Protein AF-A0A1X2EN83-F1 (afdb_monomer_lite)

Organism: NCBI:txid1798

Structure (mmCIF, N/CA/C/O backbone):
data_AF-A0A1X2EN83-F1
#
_entry.id   AF-A0A1X2EN83-F1
#
loop_
_atom_site.group_PDB
_atom_site.id
_atom_site.type_symbol
_atom_site.label_atom_id
_atom_site.label_alt_id
_atom_site.label_comp_id
_atom_site.label_asym_id
_atom_site.label_entity_id
_atom_site.label_seq_id
_atom_site.pdbx_PDB_ins_code
_atom_site.Cartn_x
_atom_site.Cartn_y
_atom_site.Cartn_z
_atom_site.occupancy
_atom_site.B_iso_or_equiv
_atom_site.auth_seq_id
_atom_site.auth_comp_id
_atom_site.auth_asym_id
_atom_site.auth_atom_id
_atom_site.pdbx_PDB_model_num
ATOM 1 N N . MET A 1 1 ? -11.076 -3.468 1.522 1.00 58.06 1 MET A N 1
ATOM 2 C CA . MET A 1 1 ? -11.822 -2.237 1.891 1.00 58.06 1 MET A CA 1
ATOM 3 C C . MET A 1 1 ? -12.909 -2.483 2.938 1.00 58.06 1 MET A C 1
ATOM 5 O O . MET A 1 1 ? -12.945 -1.740 3.906 1.00 58.06 1 MET A O 1
ATOM 9 N N . TYR A 1 2 ? -13.726 -3.540 2.830 1.00 51.53 2 TYR A N 1
ATOM 10 C CA . TYR A 1 2 ? -14.772 -3.853 3.823 1.00 51.53 2 TYR A CA 1
ATOM 11 C C . TYR A 1 2 ? -14.254 -3.996 5.276 1.00 51.53 2 TYR A C 1
ATOM 13 O O . TYR A 1 2 ? -14.824 -3.417 6.196 1.00 51.53 2 TYR A O 1
ATOM 21 N N . ARG A 1 3 ? -13.102 -4.656 5.488 1.00 59.25 3 ARG A N 1
ATOM 22 C CA . ARG A 1 3 ? -12.456 -4.781 6.816 1.00 59.25 3 ARG A CA 1
ATOM 23 C C . ARG A 1 3 ? -11.909 -3.469 7.404 1.00 59.25 3 ARG A C 1
ATOM 25 O O . ARG A 1 3 ? -11.880 -3.306 8.617 1.00 59.25 3 ARG A O 1
ATOM 32 N N . LEU A 1 4 ? -11.542 -2.502 6.560 1.00 54.31 4 LEU A N 1
ATOM 33 C CA . LEU A 1 4 ? -11.016 -1.198 6.995 1.00 54.31 4 LEU A CA 1
ATOM 34 C C . LEU A 1 4 ? -12.105 -0.338 7.664 1.00 54.31 4 LEU A C 1
ATOM 36 O O . LEU A 1 4 ? -11.820 0.419 8.587 1.00 54.31 4 LEU A O 1
ATOM 40 N N . LEU A 1 5 ? -13.353 -0.486 7.203 1.00 53.94 5 LEU A N 1
ATOM 41 C CA . LEU A 1 5 ? -14.523 0.262 7.676 1.00 53.94 5 LEU A CA 1
ATOM 42 C C . LEU A 1 5 ? -15.275 -0.473 8.800 1.00 53.94 5 LEU A C 1
ATOM 44 O O . LEU A 1 5 ? -15.647 0.152 9.791 1.00 53.94 5 LEU A O 1
ATOM 48 N N . ALA A 1 6 ? -15.450 -1.794 8.691 1.00 56.12 6 ALA A N 1
ATOM 49 C CA . ALA A 1 6 ? -16.288 -2.579 9.606 1.00 56.12 6 ALA A CA 1
ATOM 50 C C . ALA A 1 6 ? -15.524 -3.317 10.726 1.00 56.12 6 ALA A C 1
ATOM 52 O O . ALA A 1 6 ? -16.153 -3.958 11.565 1.00 56.12 6 ALA A O 1
ATOM 53 N N . GLY A 1 7 ? -14.186 -3.253 10.761 1.00 58.00 7 GLY A N 1
ATOM 54 C CA . GLY A 1 7 ? -13.383 -3.949 11.770 1.00 58.00 7 GLY A CA 1
ATOM 55 C C . GLY A 1 7 ? -13.644 -3.418 13.193 1.00 58.00 7 GLY A C 1
ATOM 56 O O . GLY A 1 7 ? -13.386 -2.233 13.426 1.00 58.00 7 GLY A O 1
ATOM 57 N N . PRO A 1 8 ? -14.104 -4.253 14.152 1.00 68.06 8 PRO A N 1
ATOM 58 C CA . PRO A 1 8 ? -14.386 -3.852 15.537 1.00 68.06 8 PRO A CA 1
ATOM 59 C C . PRO A 1 8 ? -13.121 -3.599 16.368 1.00 68.06 8 PRO A C 1
ATOM 61 O O . PRO A 1 8 ? -13.219 -3.172 17.511 1.00 68.06 8 PRO A O 1
ATOM 64 N N . THR A 1 9 ? -11.929 -3.875 15.823 1.00 67.56 9 THR A N 1
ATOM 65 C CA . THR A 1 9 ? -10.654 -3.647 16.509 1.00 67.56 9 THR A CA 1
ATOM 66 C C . THR A 1 9 ? -9.695 -2.857 15.624 1.00 67.56 9 THR A C 1
ATOM 68 O O . THR A 1 9 ? -9.607 -3.079 14.415 1.00 67.56 9 THR A O 1
ATOM 71 N N . THR A 1 10 ? -8.903 -1.974 16.230 1.00 69.44 10 THR A N 1
ATOM 72 C CA . THR A 1 10 ? -7.873 -1.174 15.541 1.00 69.44 10 THR A CA 1
ATOM 73 C C . THR A 1 10 ? -6.814 -2.038 14.847 1.00 69.44 10 THR A C 1
ATOM 75 O O . THR A 1 10 ? -6.221 -1.608 13.866 1.00 69.44 10 THR A O 1
ATOM 78 N N . LEU A 1 11 ? -6.593 -3.270 15.330 1.00 67.38 11 LEU A N 1
ATOM 79 C CA . LEU A 1 11 ? -5.639 -4.222 14.746 1.00 67.38 11 LEU A CA 1
ATOM 80 C C . LEU A 1 11 ? -6.159 -4.814 13.429 1.00 67.38 11 LEU A C 1
ATOM 82 O O . LEU A 1 11 ? -5.381 -4.965 12.495 1.00 67.38 11 LEU A O 1
ATOM 86 N N . ASP A 1 12 ? -7.461 -5.094 13.319 1.00 73.50 12 ASP A N 1
ATOM 87 C CA . ASP A 1 12 ? -8.050 -5.600 12.068 1.00 73.50 12 ASP A CA 1
ATOM 88 C C . ASP A 1 12 ? -7.998 -4.539 10.957 1.00 73.50 12 ASP A C 1
ATOM 90 O O . ASP A 1 12 ? -7.660 -4.835 9.810 1.00 73.50 12 ASP A O 1
ATOM 94 N N . ARG A 1 13 ? -8.226 -3.269 11.324 1.00 74.06 13 ARG A N 1
ATOM 95 C CA . ARG A 1 13 ? -8.063 -2.132 10.406 1.00 74.06 13 ARG A CA 1
ATOM 96 C C . ARG A 1 13 ? -6.609 -1.949 9.973 1.00 74.06 13 ARG A C 1
ATOM 98 O O . ARG A 1 13 ? -6.369 -1.682 8.801 1.00 74.06 13 ARG A O 1
ATOM 105 N N . LEU A 1 14 ? -5.652 -2.137 10.883 1.00 74.12 14 LEU A N 1
ATOM 106 C CA . LEU A 1 14 ? -4.224 -2.052 10.576 1.00 74.12 14 LEU A CA 1
ATOM 107 C C . LEU A 1 14 ? -3.789 -3.103 9.550 1.00 74.12 14 LEU A C 1
ATOM 109 O O . LEU A 1 14 ? -3.171 -2.771 8.544 1.00 74.12 14 LEU A O 1
ATOM 113 N N . VAL A 1 15 ? -4.173 -4.359 9.781 1.00 80.25 15 VAL A N 1
ATOM 114 C CA . VAL A 1 15 ? -3.910 -5.471 8.857 1.00 80.25 15 VAL A CA 1
ATOM 115 C C . VAL A 1 15 ? -4.555 -5.214 7.493 1.00 80.25 15 VAL A C 1
ATOM 117 O O . VAL A 1 15 ? -3.971 -5.511 6.450 1.00 80.25 15 VAL A O 1
ATOM 120 N N . ALA A 1 16 ? -5.748 -4.617 7.472 1.00 79.50 16 ALA A N 1
ATOM 121 C CA . ALA A 1 16 ? -6.410 -4.245 6.227 1.00 79.50 16 ALA A CA 1
ATOM 122 C C . ALA A 1 16 ? -5.672 -3.129 5.456 1.00 79.50 16 ALA A C 1
ATOM 124 O O . ALA A 1 16 ? -5.719 -3.124 4.227 1.00 79.50 16 ALA A O 1
ATOM 125 N N . VAL A 1 17 ? -4.999 -2.194 6.142 1.00 79.31 17 VAL A N 1
ATOM 126 C CA . VAL A 1 17 ? -4.140 -1.182 5.498 1.00 79.31 17 VAL A CA 1
ATOM 127 C C . VAL A 1 17 ? -2.875 -1.836 4.941 1.00 79.31 17 VAL A C 1
ATOM 129 O O . VAL A 1 17 ? -2.547 -1.610 3.781 1.00 79.31 17 VAL A O 1
ATOM 132 N N . ASP A 1 18 ? -2.202 -2.681 5.721 1.00 81.81 18 ASP A N 1
ATOM 133 C CA . ASP A 1 18 ? -0.949 -3.327 5.305 1.00 81.81 18 ASP A CA 1
ATOM 134 C C . ASP A 1 18 ? -1.141 -4.215 4.062 1.00 81.81 18 ASP A C 1
ATOM 136 O O . ASP A 1 18 ? -0.408 -4.120 3.079 1.00 81.81 18 ASP A O 1
ATOM 140 N N . THR A 1 19 ? -2.226 -4.991 4.034 1.00 82.44 19 THR A N 1
ATOM 141 C CA . THR A 1 19 ? -2.598 -5.802 2.861 1.00 82.44 19 THR A CA 1
ATOM 142 C C . THR A 1 19 ? -2.952 -4.963 1.627 1.00 82.44 19 THR A C 1
ATOM 144 O O . THR A 1 19 ? -2.655 -5.375 0.504 1.00 82.44 19 THR A O 1
ATOM 147 N N . LEU A 1 20 ? -3.543 -3.773 1.796 1.00 82.69 20 LEU A N 1
ATOM 148 C CA . LEU A 1 20 ? -3.801 -2.847 0.687 1.00 82.69 20 LEU A CA 1
ATOM 149 C C . LEU A 1 20 ? -2.489 -2.320 0.091 1.00 82.69 20 LEU A C 1
ATOM 151 O O . LEU A 1 20 ? -2.349 -2.249 -1.131 1.00 82.69 20 LEU A O 1
ATOM 155 N N . VAL A 1 21 ? -1.526 -1.983 0.950 1.00 82.81 21 VAL A N 1
ATOM 156 C CA . VAL A 1 21 ? -0.206 -1.505 0.528 1.00 82.81 21 VAL A CA 1
ATOM 157 C C . VAL A 1 21 ? 0.578 -2.618 -0.174 1.00 82.81 21 VAL A C 1
ATOM 159 O O . VAL A 1 21 ? 1.162 -2.373 -1.230 1.00 82.81 21 VAL A O 1
ATOM 162 N N . ALA A 1 22 ? 0.506 -3.857 0.321 1.00 83.12 22 ALA A N 1
ATOM 163 C CA . ALA A 1 22 ? 1.095 -5.019 -0.344 1.00 83.12 22 ALA A CA 1
ATOM 164 C C . ALA A 1 22 ? 0.513 -5.252 -1.755 1.00 83.12 22 ALA A C 1
ATOM 166 O O . ALA A 1 22 ? 1.258 -5.515 -2.701 1.00 83.12 22 ALA A O 1
ATOM 167 N N . MET A 1 23 ? -0.805 -5.091 -1.940 1.00 87.00 23 MET A N 1
ATOM 168 C CA . MET A 1 23 ? -1.410 -5.163 -3.279 1.00 87.00 23 MET A CA 1
ATOM 169 C C . MET A 1 23 ? -0.937 -4.031 -4.198 1.00 87.00 23 MET A C 1
ATOM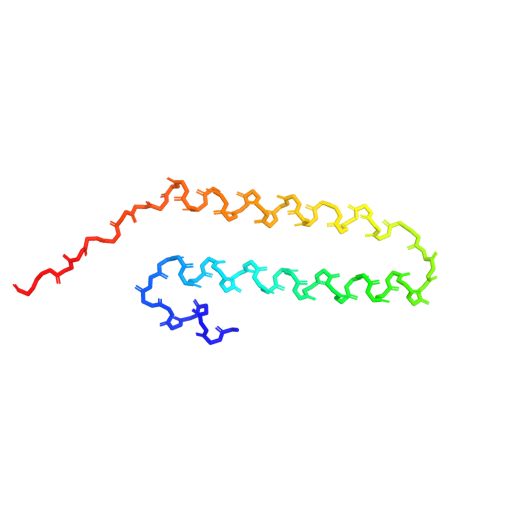 171 O O . MET A 1 23 ? -0.656 -4.277 -5.372 1.00 87.00 23 MET A O 1
ATOM 175 N N . ALA A 1 24 ? -0.811 -2.806 -3.679 1.00 82.81 24 ALA A N 1
ATOM 176 C CA . ALA A 1 24 ? -0.287 -1.681 -4.451 1.00 82.81 24 ALA A CA 1
ATOM 177 C C . ALA A 1 24 ? 1.164 -1.931 -4.904 1.00 82.81 24 ALA A C 1
ATOM 179 O O . ALA A 1 24 ? 1.499 -1.670 -6.059 1.00 82.81 24 ALA A O 1
ATOM 180 N N . MET A 1 25 ? 2.002 -2.519 -4.041 1.00 83.50 25 MET A N 1
ATOM 181 C CA . MET A 1 25 ? 3.365 -2.933 -4.399 1.00 83.50 25 MET A CA 1
ATOM 182 C C . MET A 1 25 ? 3.392 -3.985 -5.499 1.00 83.50 25 MET A C 1
ATOM 184 O O . MET A 1 25 ? 4.203 -3.870 -6.412 1.00 83.50 25 MET A O 1
ATOM 188 N N . CYS A 1 26 ? 2.503 -4.981 -5.459 1.00 84.12 26 CYS A N 1
ATOM 189 C CA . CYS A 1 26 ? 2.386 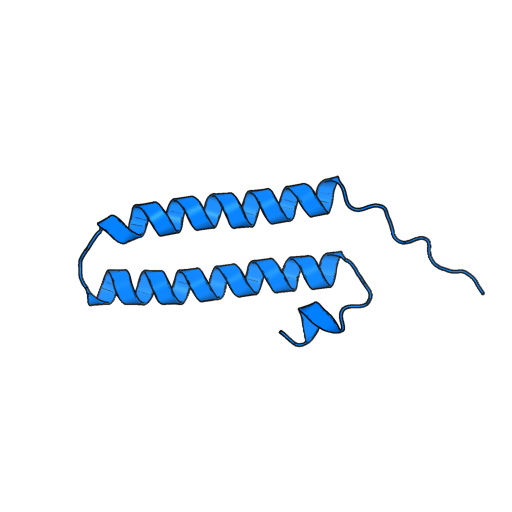-5.959 -6.543 1.00 84.12 26 CYS A CA 1
ATOM 190 C C . CYS A 1 26 ? 2.043 -5.290 -7.884 1.00 84.12 26 CYS A C 1
ATOM 192 O O . CYS A 1 26 ? 2.634 -5.633 -8.907 1.00 84.12 26 CYS A O 1
ATOM 194 N N . GLY A 1 27 ? 1.143 -4.301 -7.890 1.00 82.44 27 GLY A N 1
ATOM 195 C CA . GLY A 1 27 ? 0.808 -3.540 -9.099 1.00 82.44 27 GLY A CA 1
ATOM 196 C C . GLY A 1 27 ? 1.996 -2.743 -9.647 1.00 82.44 27 GLY A C 1
ATOM 197 O O . GLY A 1 27 ? 2.306 -2.828 -10.834 1.00 82.44 27 GLY A O 1
ATOM 198 N N . ILE A 1 28 ? 2.713 -2.031 -8.773 1.00 80.62 28 ILE A N 1
ATOM 199 C CA . ILE A 1 28 ? 3.908 -1.257 -9.147 1.00 80.62 28 ILE A CA 1
ATOM 200 C C . ILE A 1 28 ? 5.038 -2.185 -9.618 1.00 80.62 28 ILE A C 1
ATOM 202 O O . ILE A 1 28 ? 5.698 -1.890 -10.609 1.00 80.62 28 ILE A O 1
ATOM 206 N N . GLY A 1 29 ? 5.235 -3.329 -8.960 1.00 80.88 29 GLY A N 1
ATOM 207 C CA . GLY A 1 29 ? 6.213 -4.341 -9.362 1.00 80.88 29 GLY A CA 1
ATOM 208 C C . GLY A 1 29 ? 5.887 -4.970 -10.715 1.00 80.88 29 GLY A C 1
ATOM 209 O O . GLY A 1 29 ? 6.783 -5.168 -11.530 1.00 80.88 29 GLY A O 1
ATOM 210 N N . THR A 1 30 ? 4.604 -5.205 -10.999 1.00 81.88 30 THR A N 1
ATOM 211 C CA . THR A 1 30 ? 4.154 -5.695 -12.311 1.00 81.88 30 THR A CA 1
ATOM 212 C C . THR A 1 30 ? 4.422 -4.658 -13.404 1.00 81.88 30 THR A C 1
ATOM 214 O O . THR A 1 30 ? 4.910 -5.011 -14.474 1.00 81.88 30 THR A O 1
ATOM 217 N N . LEU A 1 31 ? 4.178 -3.371 -13.127 1.00 77.69 31 LEU A N 1
ATOM 218 C CA . LEU A 1 31 ? 4.520 -2.279 -14.045 1.00 77.69 31 LEU A CA 1
ATOM 219 C C . LEU A 1 31 ? 6.034 -2.158 -14.261 1.00 77.69 31 LEU A C 1
ATOM 221 O O . LEU A 1 31 ? 6.472 -2.000 -15.398 1.00 77.69 31 LEU A O 1
ATOM 225 N N . ALA A 1 32 ? 6.839 -2.285 -13.205 1.00 79.19 32 ALA A N 1
ATOM 226 C CA . ALA A 1 32 ? 8.297 -2.270 -13.305 1.00 79.19 32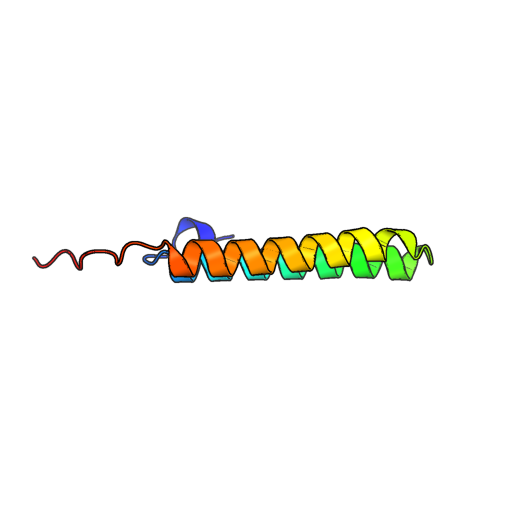 ALA A CA 1
ATOM 227 C C . ALA A 1 32 ? 8.811 -3.426 -14.179 1.00 79.19 32 ALA A C 1
ATOM 229 O O . ALA A 1 32 ? 9.618 -3.212 -15.080 1.00 79.19 32 ALA A O 1
ATOM 230 N N . ALA A 1 33 ? 8.280 -4.635 -13.973 1.00 76.62 33 ALA A N 1
ATOM 231 C CA . ALA A 1 33 ? 8.619 -5.810 -14.772 1.00 76.62 33 ALA A CA 1
ATOM 232 C C . ALA A 1 33 ? 8.180 -5.677 -16.240 1.00 76.62 33 ALA A C 1
ATOM 234 O O . ALA A 1 33 ? 8.902 -6.113 -17.132 1.00 76.62 33 ALA A O 1
ATOM 235 N N . ALA A 1 34 ? 7.026 -5.054 -16.496 1.00 77.19 34 ALA A N 1
ATOM 236 C CA . ALA A 1 34 ? 6.524 -4.820 -17.849 1.00 77.19 34 ALA A CA 1
ATOM 237 C C . ALA A 1 34 ? 7.313 -3.735 -18.605 1.00 77.19 34 ALA A C 1
ATOM 239 O O . ALA A 1 34 ? 7.466 -3.829 -19.819 1.00 77.19 34 ALA A O 1
ATOM 240 N N . THR A 1 35 ? 7.813 -2.714 -17.901 1.00 78.50 35 THR A N 1
ATOM 241 C CA . THR A 1 35 ? 8.507 -1.563 -18.511 1.00 78.50 35 THR A CA 1
ATOM 242 C C . THR A 1 35 ? 10.025 -1.773 -18.594 1.00 78.50 35 THR A C 1
ATOM 244 O O . THR A 1 35 ? 10.697 -1.103 -19.371 1.00 78.50 35 THR A O 1
ATOM 247 N N . GLY A 1 36 ? 10.586 -2.698 -17.803 1.00 72.62 36 GLY A N 1
ATOM 248 C CA . GLY A 1 36 ? 12.031 -2.958 -17.732 1.00 72.62 36 GLY A CA 1
ATOM 249 C C . GLY A 1 36 ? 12.840 -1.850 -17.045 1.00 72.62 36 GLY A C 1
ATOM 250 O O . GLY A 1 36 ? 14.063 -1.938 -16.967 1.00 72.62 36 GLY A O 1
ATOM 251 N N . ASP A 1 37 ? 12.173 -0.813 -16.539 1.00 71.25 37 ASP A N 1
ATOM 252 C CA . ASP A 1 37 ? 12.798 0.335 -15.896 1.00 71.25 37 ASP A CA 1
ATOM 253 C C . ASP A 1 37 ? 13.001 0.047 -14.404 1.00 71.25 37 ASP A C 1
ATOM 255 O O . ASP A 1 37 ? 12.051 -0.076 -13.633 1.00 71.25 37 ASP A O 1
ATOM 259 N N . THR A 1 38 ? 14.252 -0.089 -13.968 1.00 73.38 38 THR A N 1
ATOM 260 C CA . THR A 1 38 ? 14.579 -0.424 -12.574 1.00 73.38 38 THR A CA 1
ATOM 261 C C . THR A 1 38 ? 14.372 0.744 -11.609 1.00 73.38 38 THR A C 1
ATOM 263 O O . THR A 1 38 ? 14.429 0.545 -10.395 1.00 73.38 38 THR A O 1
ATOM 266 N N . THR A 1 39 ? 14.091 1.951 -12.105 1.00 76.94 39 THR A N 1
ATOM 267 C CA . THR A 1 39 ? 13.912 3.158 -11.282 1.00 76.94 39 THR A CA 1
ATOM 268 C C . THR A 1 39 ? 12.737 3.027 -10.302 1.00 76.94 39 THR A C 1
ATOM 270 O O . THR A 1 39 ? 12.810 3.503 -9.168 1.00 76.94 39 THR A O 1
ATOM 273 N N . VAL A 1 40 ? 11.684 2.289 -10.675 1.00 76.94 40 VAL A N 1
ATOM 274 C CA . VAL A 1 40 ? 10.512 2.032 -9.811 1.00 76.94 40 VAL A CA 1
ATOM 275 C C . VAL A 1 40 ? 10.840 1.156 -8.595 1.00 76.94 40 VAL A C 1
ATOM 277 O O . VAL A 1 40 ? 10.108 1.172 -7.603 1.00 76.94 40 VAL A O 1
ATOM 280 N N . THR A 1 41 ? 11.970 0.443 -8.619 1.00 75.50 41 THR A N 1
ATOM 281 C CA . THR A 1 41 ? 12.441 -0.385 -7.495 1.00 75.50 41 THR A CA 1
ATOM 282 C C . THR A 1 41 ? 12.754 0.463 -6.261 1.00 75.50 41 THR A C 1
ATOM 284 O O . THR A 1 41 ? 12.471 0.043 -5.138 1.00 75.50 41 THR A O 1
ATOM 287 N N . TYR A 1 42 ? 13.264 1.689 -6.445 1.00 82.00 42 TYR A N 1
ATOM 288 C CA . TYR A 1 42 ? 13.519 2.611 -5.332 1.00 82.00 42 TYR A CA 1
ATOM 289 C C . TYR A 1 42 ? 12.220 3.028 -4.631 1.00 82.00 42 TYR A C 1
ATOM 291 O O . TYR A 1 42 ? 12.151 3.049 -3.401 1.00 82.00 42 TYR A O 1
ATOM 299 N N . SER A 1 43 ? 11.161 3.297 -5.399 1.00 80.94 43 SER A N 1
ATOM 300 C CA . SER A 1 43 ? 9.841 3.633 -4.857 1.00 80.94 43 SER A CA 1
ATOM 301 C C . SER A 1 43 ? 9.193 2.447 -4.137 1.00 80.94 43 SER A C 1
ATOM 303 O O . SER A 1 43 ? 8.580 2.643 -3.089 1.00 80.94 43 SER A O 1
ATOM 305 N N . LEU A 1 44 ? 9.369 1.219 -4.641 1.00 81.12 44 LEU A N 1
ATOM 306 C CA . LEU A 1 44 ? 8.914 -0.007 -3.970 1.00 81.12 44 LEU A CA 1
ATOM 307 C C . LEU A 1 44 ? 9.588 -0.198 -2.607 1.00 81.12 44 LEU A C 1
ATOM 309 O O . LEU A 1 44 ? 8.904 -0.470 -1.620 1.00 81.12 44 LEU A O 1
ATOM 313 N N . ALA A 1 45 ? 10.908 -0.005 -2.534 1.00 83.31 45 ALA A N 1
ATOM 314 C CA . ALA A 1 45 ? 11.646 -0.089 -1.277 1.00 83.31 45 ALA A CA 1
ATOM 315 C C . ALA A 1 45 ? 11.179 0.977 -0.269 1.00 83.31 45 ALA A C 1
ATOM 317 O O . ALA A 1 45 ? 10.939 0.663 0.897 1.00 83.31 45 ALA A O 1
ATOM 318 N N . ALA A 1 46 ? 10.975 2.220 -0.719 1.00 88.25 46 ALA A N 1
ATOM 319 C CA . ALA A 1 46 ? 10.452 3.290 0.130 1.00 88.25 46 ALA A CA 1
ATOM 320 C C . ALA A 1 46 ? 9.043 2.970 0.656 1.00 88.25 46 ALA A C 1
ATOM 322 O O . ALA A 1 46 ? 8.792 3.079 1.856 1.00 88.25 46 ALA A O 1
ATOM 323 N N . LEU A 1 47 ? 8.137 2.510 -0.214 1.00 85.38 47 LEU A N 1
ATOM 324 C CA . LEU A 1 47 ? 6.787 2.097 0.178 1.00 85.38 47 LEU A CA 1
ATOM 325 C C . LEU A 1 47 ? 6.818 0.947 1.196 1.00 85.38 47 LEU A C 1
ATOM 327 O O . LEU A 1 47 ? 5.996 0.931 2.111 1.00 85.38 47 LEU A O 1
ATOM 331 N N . ALA A 1 48 ? 7.760 0.005 1.064 1.00 83.31 48 ALA A N 1
ATOM 332 C CA . ALA A 1 48 ? 7.883 -1.148 1.960 1.00 83.31 48 ALA A CA 1
ATOM 333 C C . ALA A 1 48 ? 8.258 -0.706 3.371 1.00 83.31 48 ALA A C 1
ATOM 335 O O . ALA A 1 48 ? 7.616 -1.100 4.347 1.00 83.31 48 ALA A O 1
ATOM 336 N N . LEU A 1 49 ? 9.241 0.190 3.467 1.00 88.25 49 LEU A N 1
ATOM 337 C CA . LEU A 1 49 ? 9.650 0.780 4.734 1.00 88.25 49 LEU A CA 1
ATOM 338 C C . LEU A 1 49 ? 8.514 1.597 5.363 1.00 88.25 49 LEU A C 1
ATOM 340 O O . LEU A 1 49 ? 8.265 1.466 6.559 1.00 88.25 49 LEU A O 1
ATOM 344 N N . ILE A 1 50 ? 7.782 2.385 4.568 1.00 89.25 50 ILE A N 1
ATOM 345 C CA . ILE A 1 50 ? 6.656 3.196 5.055 1.00 89.25 50 ILE A CA 1
ATOM 346 C C . ILE A 1 50 ? 5.516 2.313 5.583 1.00 89.25 50 ILE A C 1
ATOM 348 O O . ILE A 1 50 ? 5.015 2.583 6.676 1.00 89.25 50 ILE A O 1
ATOM 352 N N . SER A 1 51 ? 5.126 1.253 4.861 1.00 83.88 51 SER A N 1
ATOM 353 C CA . SER A 1 51 ? 4.069 0.323 5.307 1.00 83.88 51 SER A CA 1
ATOM 354 C C . SER A 1 51 ? 4.431 -0.326 6.637 1.00 83.88 51 SER A C 1
ATOM 356 O O . SER A 1 51 ? 3.645 -0.319 7.587 1.00 83.88 51 SER A O 1
ATOM 358 N N . PHE A 1 52 ? 5.668 -0.817 6.733 1.00 84.62 52 PHE A N 1
ATOM 359 C CA . PHE A 1 52 ? 6.166 -1.478 7.929 1.00 84.62 52 PHE A CA 1
ATOM 360 C C . PHE A 1 52 ? 6.219 -0.524 9.128 1.00 84.62 52 PHE A C 1
ATOM 362 O O . PHE A 1 52 ? 5.673 -0.824 10.191 1.00 84.62 52 PHE A O 1
ATOM 369 N N . VAL A 1 53 ? 6.819 0.658 8.952 1.00 88.44 53 VAL A N 1
ATOM 370 C CA . VAL A 1 53 ? 6.918 1.674 10.010 1.00 88.44 53 VAL A CA 1
ATOM 371 C C . VAL A 1 53 ? 5.532 2.151 10.445 1.00 88.44 53 VAL A C 1
ATOM 373 O O . VAL A 1 53 ? 5.295 2.303 11.646 1.00 88.44 53 VAL A O 1
ATOM 376 N N . GLY A 1 54 ? 4.600 2.344 9.508 1.00 83.12 54 GLY A N 1
ATOM 377 C CA . GLY A 1 54 ? 3.213 2.701 9.805 1.00 83.12 54 GLY A CA 1
ATOM 378 C C . GLY A 1 54 ? 2.513 1.642 10.659 1.00 83.12 54 GLY A C 1
ATOM 379 O O . GLY A 1 54 ? 1.920 1.973 11.686 1.00 83.12 54 GLY A O 1
ATOM 380 N N . SER A 1 55 ? 2.655 0.365 10.292 1.00 80.69 55 SER A N 1
ATOM 381 C CA . SER A 1 55 ? 2.075 -0.762 11.028 1.00 80.69 55 SER A CA 1
ATOM 382 C C . SER A 1 55 ? 2.630 -0.859 12.460 1.00 80.69 55 SER A C 1
ATOM 384 O O . SER A 1 55 ? 1.871 -0.866 13.433 1.00 80.69 55 SER A O 1
ATOM 386 N N . VAL A 1 56 ? 3.959 -0.810 12.624 1.00 83.31 56 VAL A N 1
ATOM 387 C CA . VAL A 1 56 ? 4.619 -0.870 13.944 1.00 83.31 56 VAL A CA 1
ATOM 388 C C . VAL A 1 56 ? 4.264 0.337 14.815 1.00 83.31 56 VAL A C 1
ATOM 390 O O . VAL A 1 56 ? 4.018 0.185 16.012 1.00 83.31 56 VAL A O 1
ATOM 393 N N . SER A 1 57 ? 4.199 1.536 14.230 1.00 84.19 57 SER A N 1
ATOM 394 C CA . SER A 1 57 ? 3.870 2.763 14.966 1.00 84.19 57 SER A CA 1
ATOM 395 C C . SER A 1 57 ? 2.466 2.697 15.554 1.00 84.19 57 SER A C 1
ATOM 397 O O . SER A 1 57 ? 2.276 2.952 16.743 1.00 84.19 57 SER A O 1
ATOM 399 N N . VAL A 1 58 ? 1.477 2.290 14.759 1.00 75.75 58 VAL A N 1
ATOM 400 C CA . VAL A 1 58 ? 0.104 2.162 15.255 1.00 75.75 58 VAL A CA 1
ATOM 401 C C . VAL A 1 58 ? -0.017 0.997 16.234 1.00 75.75 58 VAL A C 1
ATOM 403 O O . VAL A 1 58 ? -0.710 1.139 17.234 1.00 75.75 58 VAL A O 1
ATOM 406 N N . ALA A 1 59 ? 0.679 -0.124 16.020 1.00 79.12 59 ALA A N 1
ATOM 407 C CA . ALA A 1 59 ? 0.697 -1.225 16.984 1.00 79.12 59 ALA A CA 1
ATOM 408 C C . ALA A 1 59 ? 1.270 -0.794 18.348 1.00 79.12 59 ALA A C 1
ATOM 410 O O . ALA A 1 59 ? 0.734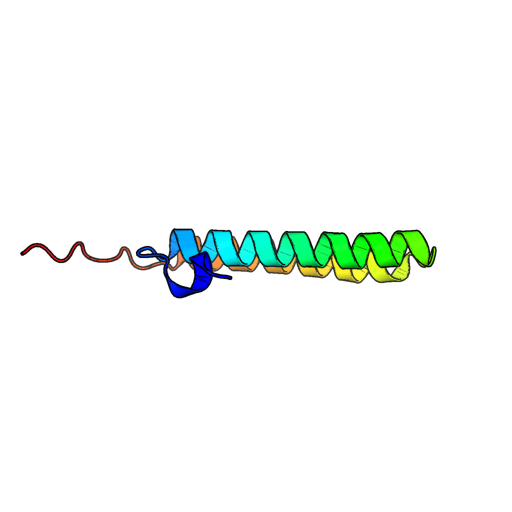 -1.182 19.384 1.00 79.12 59 ALA A O 1
ATOM 411 N N . ARG A 1 60 ? 2.315 0.047 18.352 1.00 78.88 60 ARG A N 1
ATOM 412 C CA . ARG A 1 60 ? 2.957 0.563 19.571 1.00 78.88 60 ARG A CA 1
ATOM 413 C C . ARG A 1 60 ? 2.104 1.600 20.303 1.00 78.88 60 ARG A C 1
ATOM 415 O O . ARG A 1 60 ? 2.049 1.578 21.527 1.00 78.88 60 ARG A O 1
ATOM 422 N N . PHE A 1 61 ? 1.484 2.524 19.569 1.00 76.00 61 PHE A N 1
ATOM 423 C CA . PHE A 1 61 ? 0.716 3.638 20.144 1.00 76.00 61 PHE A CA 1
ATOM 424 C C . PHE A 1 61 ? -0.785 3.364 20.250 1.00 76.00 61 PHE A C 1
ATOM 426 O O . PHE A 1 61 ? -1.542 4.218 20.712 1.00 76.00 61 PHE A O 1
ATOM 433 N N . ARG A 1 62 ? -1.235 2.172 19.851 1.00 70.38 62 ARG A N 1
ATOM 434 C CA . ARG A 1 62 ? -2.608 1.728 20.060 1.00 70.38 62 ARG A CA 1
ATOM 435 C C . ARG A 1 62 ? -2.904 1.709 21.559 1.00 70.38 62 ARG A C 1
ATOM 437 O O . ARG A 1 62 ? -2.419 0.853 22.295 1.00 70.38 62 ARG A O 1
ATOM 444 N N . VAL A 1 63 ? -3.784 2.609 21.984 1.00 65.31 63 VAL A N 1
ATOM 445 C CA . VAL A 1 63 ? -4.469 2.504 23.273 1.00 65.31 63 VAL A CA 1
ATOM 446 C C . VAL A 1 63 ? -5.331 1.232 23.231 1.00 65.31 63 VAL A C 1
ATOM 448 O O . VAL A 1 63 ? -6.060 1.035 22.254 1.00 65.31 63 VAL A O 1
ATOM 451 N N . PRO A 1 64 ? -5.240 0.327 24.223 1.00 63.69 64 PRO A N 1
ATOM 452 C CA . PRO A 1 64 ? -6.132 -0.821 24.296 1.00 63.69 64 PRO A CA 1
ATOM 453 C C . PRO A 1 64 ? -7.571 -0.312 24.385 1.00 63.69 64 PRO A C 1
ATOM 455 O O . PRO A 1 64 ? -7.883 0.479 25.276 1.00 63.69 64 PRO A O 1
ATOM 458 N N . ASP A 1 65 ? -8.438 -0.752 23.472 1.00 59.91 65 ASP A N 1
ATOM 459 C CA . ASP A 1 65 ? -9.869 -0.481 23.587 1.00 59.91 65 ASP A CA 1
ATOM 460 C C . ASP A 1 65 ? -10.336 -1.021 24.941 1.00 59.91 65 ASP A C 1
ATOM 462 O O . ASP A 1 65 ? -10.209 -2.219 25.223 1.00 59.91 65 ASP A O 1
ATOM 466 N N . LYS A 1 66 ? -10.833 -0.132 25.808 1.00 56.62 66 LYS A N 1
ATOM 467 C CA . LYS A 1 66 ? -11.499 -0.560 27.034 1.00 56.62 66 LYS A CA 1
ATOM 468 C C . LYS A 1 66 ? -12.707 -1.373 26.593 1.00 56.62 66 LYS A C 1
ATOM 470 O O . LYS A 1 66 ? -13.630 -0.826 25.992 1.00 56.62 66 LYS A O 1
ATOM 475 N N . ARG A 1 67 ? -12.689 -2.676 26.889 1.00 57.00 67 ARG A N 1
ATOM 476 C CA . ARG A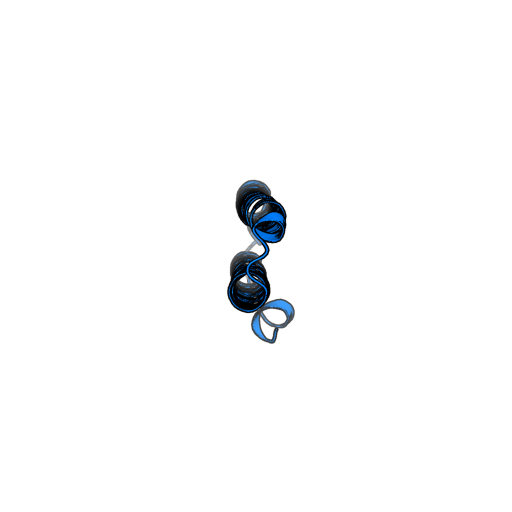 1 67 ? -13.878 -3.530 26.862 1.00 57.00 67 ARG A CA 1
ATOM 477 C C . ARG A 1 67 ? -14.966 -2.756 27.605 1.00 57.00 67 ARG A C 1
ATOM 479 O O . ARG A 1 67 ? -14.832 -2.503 28.797 1.00 57.00 67 ARG A O 1
ATOM 486 N N . ARG A 1 68 ? -15.974 -2.279 26.876 1.00 54.81 68 ARG A N 1
ATOM 487 C CA . ARG A 1 68 ? -17.149 -1.654 27.475 1.00 54.81 68 ARG A CA 1
ATOM 488 C C . ARG A 1 68 ? -17.913 -2.805 28.116 1.00 54.81 68 ARG A C 1
ATOM 490 O O . ARG A 1 68 ? -18.545 -3.589 27.414 1.00 54.81 68 ARG A O 1
ATOM 497 N N . GLU A 1 69 ? -17.682 -2.999 29.407 1.00 58.62 69 GLU A N 1
ATOM 498 C CA . GLU A 1 69 ? -18.451 -3.938 30.214 1.00 58.62 69 GLU A CA 1
ATOM 499 C C . GLU A 1 69 ? -19.881 -3.377 30.357 1.00 58.62 69 GLU A C 1
ATOM 501 O O . GLU A 1 69 ? -20.021 -2.151 30.456 1.00 58.62 69 GLU A O 1
ATOM 506 N N . PRO A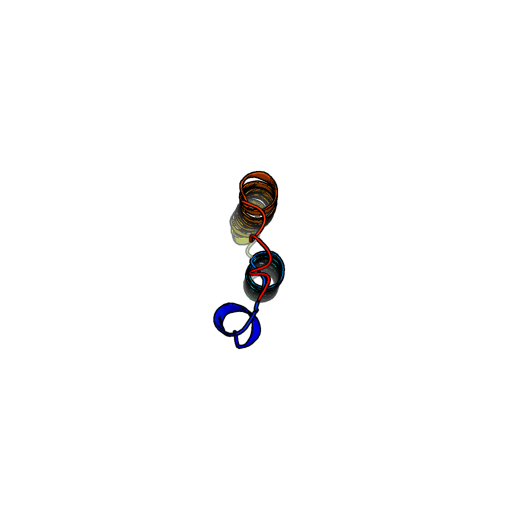 1 70 ? -20.920 -4.225 30.232 1.00 62.66 70 PRO A N 1
ATOM 507 C CA . PRO A 1 70 ? -22.318 -3.818 30.367 1.00 62.66 70 PRO A CA 1
ATOM 508 C C . PRO A 1 70 ? -22.682 -3.399 31.794 1.00 62.66 70 PRO A C 1
ATOM 510 O O . PRO A 1 70 ? -22.064 -3.924 32.747 1.00 62.66 70 PRO A O 1
#

InterPro domains:
  IPR007208 Na(+)/H(+) antiporter subunit F-like [PF04066] (12-61)
  IPR007208 Na(+)/H(+) antiporter subunit F-like [PTHR34702] (1-62)

Secondary structure (DSSP, 8-state):
-HHHHH-SSHHHHHHHHHHHHHHHHHHHHHHHHHH--TTHHHHHHHHHHHHHHHHHHHHHH-PPP-----

Radius of gyration: 15.98 Å; chains: 1; bounding box: 37×10×49 Å

Foldseek 3Di:
DCQLPPPPDPLSVLVVQLVVLVVVLVVLVVVCVVVVPCPSVVVSVVSVVVSVCVSVVCVVPPDPPPPPDD

Sequence (70 aa):
MYRLLAGPTTLDRLVAVDTLVAMAMCGIGTLAAATGDTTVTYSLAALALISFVGSVSVARFRVPDKRREP

pLDDT: mean 74.93, std 10.2, range [51.53, 89.25]